Protein AF-A0A437S959-F1 (afdb_monomer)

Foldseek 3Di:
DCPPDDPVVVLLVVLLVCLLVVHDLVVNCVVSDDPCSVVSVVSSVVSVVVVVVVVVVVVVVVVVD

Secondary structure (DSSP, 8-state):
------HHHHHHHHHHHHHHTT--HHHHHHHH-GGGHHHHHHHHHHHHHHHHHHHHHHHHHHT--

Organism: NCBI:txid2487351

Solvent-accessible surface area (backbone atoms only — not comparable to full-atom values): 3907 Å² total; per-residue (Å²): 134,86,75,77,88,40,76,66,57,51,52,50,53,52,50,48,52,42,41,73,72,66,51,52,70,68,59,51,43,68,73,74,41,76,92,52,51,71,60,52,48,53,48,40,54,50,52,51,51,53,50,52,52,52,51,49,53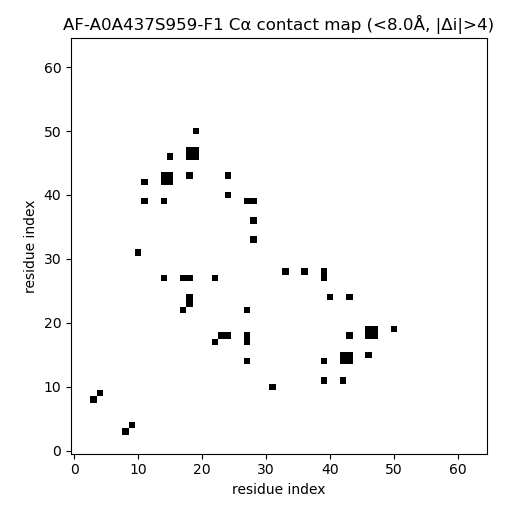,56,54,54,54,66,73,73,110

Structure (mmCIF, N/CA/C/O backbone):
data_AF-A0A437S959-F1
#
_entry.id   AF-A0A437S959-F1
#
loop_
_atom_site.group_PDB
_atom_site.id
_atom_site.type_symbol
_atom_site.label_atom_id
_atom_site.label_alt_id
_atom_site.label_comp_id
_atom_site.label_asym_id
_atom_site.label_entity_id
_atom_site.label_seq_id
_atom_site.p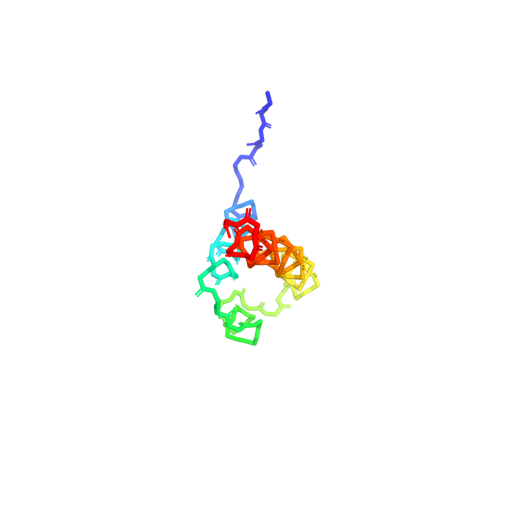dbx_PDB_ins_code
_atom_site.Cartn_x
_atom_site.Cartn_y
_atom_site.Cartn_z
_atom_site.occupancy
_atom_site.B_iso_or_equiv
_atom_site.auth_seq_id
_atom_site.auth_comp_id
_atom_site.auth_asym_id
_atom_site.auth_atom_id
_at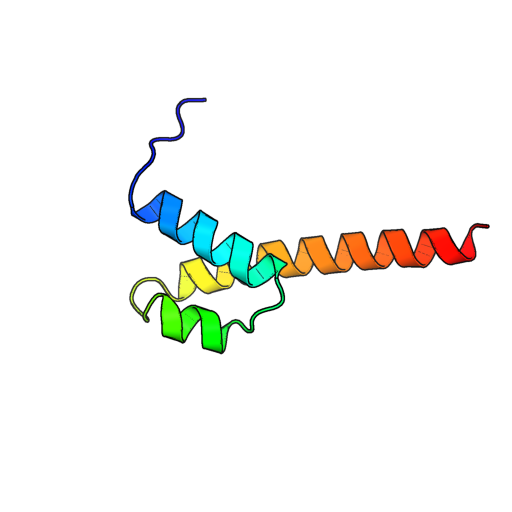om_site.pdbx_PDB_model_num
ATOM 1 N N . MET A 1 1 ? 22.045 7.663 2.593 1.00 43.69 1 MET A N 1
ATOM 2 C CA . MET A 1 1 ? 21.121 6.626 2.082 1.00 43.69 1 MET A CA 1
ATOM 3 C C . MET A 1 1 ? 2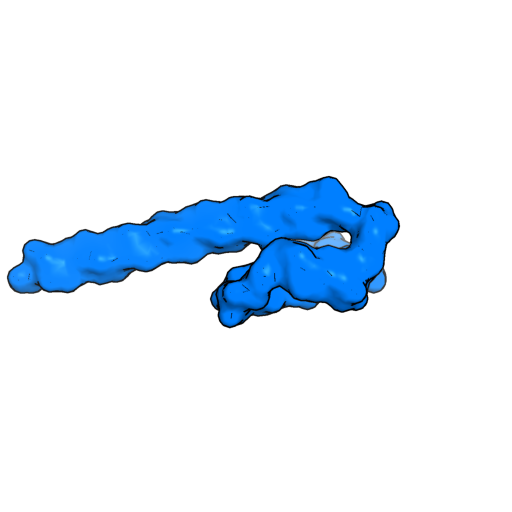0.755 7.009 0.657 1.00 43.69 1 MET A C 1
ATOM 5 O O . MET A 1 1 ? 19.715 7.611 0.432 1.00 43.69 1 MET A O 1
ATOM 9 N N . ASP A 1 2 ? 21.627 6.707 -0.302 1.00 55.03 2 ASP A N 1
ATOM 10 C CA . ASP A 1 2 ? 21.389 6.967 -1.724 1.00 55.03 2 ASP A CA 1
ATOM 11 C C . ASP A 1 2 ? 20.529 5.850 -2.311 1.00 55.03 2 ASP A C 1
ATOM 13 O O . ASP A 1 2 ? 21.017 4.905 -2.937 1.00 55.03 2 ASP A O 1
ATOM 17 N N . LYS A 1 3 ? 19.217 5.910 -2.061 1.00 67.06 3 LYS A N 1
ATOM 18 C CA . LYS A 1 3 ? 18.280 5.007 -2.728 1.00 67.06 3 LYS A CA 1
ATOM 19 C C . LYS A 1 3 ? 18.188 5.465 -4.183 1.00 67.06 3 LYS A C 1
ATOM 21 O O . LYS A 1 3 ? 17.540 6.465 -4.475 1.00 67.06 3 LYS A O 1
ATOM 26 N N . ARG A 1 4 ? 18.894 4.772 -5.086 1.00 82.38 4 ARG A N 1
ATOM 27 C CA . ARG A 1 4 ? 18.897 5.091 -6.522 1.00 82.38 4 ARG A CA 1
ATOM 28 C C . ARG A 1 4 ? 17.461 5.137 -7.036 1.00 82.38 4 ARG A C 1
ATOM 30 O O . ARG A 1 4 ? 16.781 4.111 -7.059 1.00 82.38 4 ARG A O 1
ATOM 37 N N . ILE A 1 5 ? 17.026 6.324 -7.451 1.00 87.50 5 ILE A N 1
ATOM 38 C CA . ILE A 1 5 ? 15.726 6.507 -8.085 1.00 87.50 5 ILE A CA 1
ATOM 39 C C . ILE A 1 5 ? 15.815 5.881 -9.473 1.00 87.50 5 ILE A C 1
ATOM 41 O O . ILE A 1 5 ? 16.555 6.328 -10.343 1.00 87.50 5 ILE A O 1
ATOM 45 N N . THR A 1 6 ? 15.070 4.803 -9.652 1.00 88.69 6 THR A N 1
ATOM 46 C CA . THR A 1 6 ? 14.895 4.093 -10.916 1.00 88.69 6 THR A CA 1
ATOM 47 C C . THR A 1 6 ? 13.404 3.989 -11.235 1.00 88.69 6 THR A C 1
ATOM 49 O O . THR A 1 6 ? 12.575 4.026 -10.315 1.00 88.69 6 THR A O 1
ATOM 52 N N . PRO A 1 7 ? 13.024 3.782 -12.508 1.00 87.44 7 PRO A N 1
ATOM 53 C CA . PRO A 1 7 ? 11.633 3.503 -12.868 1.00 87.44 7 PRO A CA 1
ATOM 54 C C . PRO A 1 7 ? 11.026 2.349 -12.054 1.00 87.44 7 PRO A C 1
ATOM 56 O O . PRO A 1 7 ? 9.862 2.408 -11.663 1.00 87.44 7 PRO A O 1
ATOM 59 N N . HIS A 1 8 ? 11.833 1.339 -11.710 1.00 85.12 8 HIS A N 1
ATOM 60 C CA . HIS A 1 8 ? 11.405 0.238 -10.850 1.00 85.12 8 HIS A CA 1
ATOM 61 C C . HIS A 1 8 ? 11.074 0.722 -9.429 1.00 85.12 8 HIS A C 1
ATOM 63 O O . HIS A 1 8 ? 9.989 0.445 -8.934 1.00 85.12 8 HIS A O 1
ATOM 69 N N . THR A 1 9 ? 11.924 1.533 -8.786 1.00 85.75 9 THR A N 1
ATOM 70 C CA . THR A 1 9 ? 11.600 2.085 -7.451 1.00 85.75 9 THR A CA 1
ATOM 71 C C . THR A 1 9 ? 10.360 2.984 -7.449 1.00 85.75 9 THR A C 1
ATOM 73 O O . THR A 1 9 ? 9.617 2.977 -6.472 1.00 85.75 9 THR A O 1
ATOM 76 N N . LEU A 1 10 ? 10.089 3.708 -8.543 1.00 88.75 10 LEU A N 1
ATOM 77 C CA . LEU A 1 10 ? 8.872 4.515 -8.678 1.00 88.75 10 LEU A CA 1
ATOM 78 C C . LEU A 1 10 ? 7.622 3.638 -8.821 1.00 88.75 10 LEU A C 1
ATOM 80 O O . LEU A 1 10 ? 6.602 3.939 -8.203 1.00 88.75 10 LEU A O 1
ATOM 84 N N . ARG A 1 11 ? 7.707 2.524 -9.566 1.00 86.44 11 ARG A N 1
ATOM 85 C CA . ARG A 1 11 ? 6.623 1.531 -9.656 1.00 86.44 11 ARG A CA 1
ATOM 86 C C . ARG A 1 11 ? 6.264 0.976 -8.277 1.00 86.44 11 ARG A C 1
ATOM 88 O O . ARG A 1 11 ? 5.084 0.870 -7.963 1.00 86.44 11 ARG A O 1
ATOM 95 N N . HIS A 1 12 ? 7.258 0.683 -7.436 1.00 87.38 12 HIS A N 1
ATOM 96 C CA . HIS A 1 12 ? 7.012 0.236 -6.059 1.00 87.38 12 HIS A CA 1
ATOM 97 C C . HIS A 1 12 ? 6.281 1.299 -5.243 1.00 87.38 12 HIS A C 1
ATOM 99 O O . HIS A 1 12 ? 5.279 0.987 -4.610 1.00 87.38 12 HIS A O 1
ATOM 105 N N . THR A 1 13 ? 6.734 2.555 -5.297 1.00 89.94 13 THR A N 1
ATOM 106 C CA . THR A 1 13 ? 6.058 3.669 -4.614 1.00 89.94 13 THR A CA 1
ATOM 107 C C . THR A 1 13 ? 4.610 3.820 -5.079 1.00 89.94 13 THR A C 1
ATOM 109 O O . THR A 1 13 ? 3.717 3.971 -4.251 1.00 89.94 13 THR A O 1
ATOM 112 N N . HIS A 1 14 ? 4.357 3.727 -6.386 1.00 89.75 14 HIS A N 1
ATOM 113 C CA . HIS A 1 14 ? 3.009 3.799 -6.944 1.00 89.75 14 HIS A CA 1
ATOM 114 C C . HIS A 1 14 ? 2.100 2.675 -6.420 1.00 89.75 14 HIS A C 1
ATOM 116 O O . HIS A 1 14 ? 0.998 2.949 -5.949 1.00 89.75 14 HIS A O 1
ATOM 122 N N . ILE A 1 15 ? 2.583 1.427 -6.418 1.00 89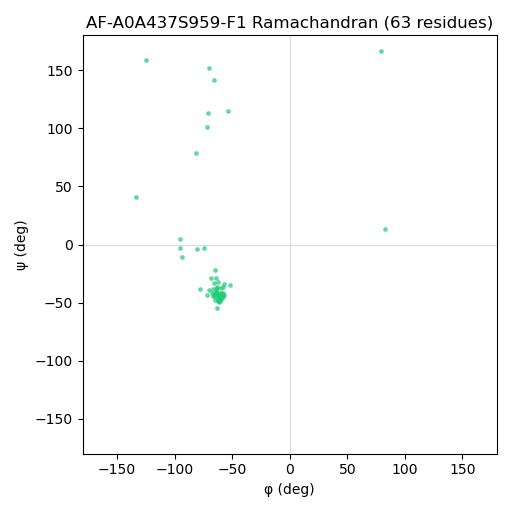.94 15 ILE A N 1
ATOM 123 C CA . ILE A 1 15 ? 1.851 0.268 -5.879 1.00 89.94 15 ILE A CA 1
ATOM 124 C C . ILE A 1 15 ? 1.562 0.444 -4.384 1.00 89.94 15 ILE A C 1
ATOM 126 O O . ILE A 1 15 ? 0.437 0.203 -3.951 1.00 89.94 15 ILE A O 1
ATOM 130 N N . SER A 1 16 ? 2.548 0.891 -3.598 1.00 89.31 16 SER A N 1
ATOM 131 C CA . SER A 1 16 ? 2.370 1.138 -2.163 1.00 89.31 16 SER A CA 1
ATOM 132 C C . SER A 1 16 ? 1.286 2.180 -1.892 1.00 89.31 16 SER A C 1
ATOM 134 O O . SER A 1 16 ? 0.467 1.977 -1.000 1.00 89.31 16 SER A O 1
ATOM 136 N N . LEU A 1 17 ? 1.242 3.265 -2.672 1.00 90.94 17 LEU A N 1
ATOM 137 C CA . LEU A 1 17 ? 0.216 4.303 -2.535 1.00 90.94 17 LEU A CA 1
ATOM 138 C C . LEU A 1 17 ? -1.183 3.778 -2.884 1.00 90.94 17 LEU A C 1
ATOM 140 O O . LEU A 1 17 ? -2.128 4.042 -2.147 1.00 90.94 17 LEU A O 1
ATOM 144 N N . LEU A 1 18 ? -1.319 2.991 -3.957 1.00 90.44 18 LEU A N 1
ATOM 145 C CA . LEU A 1 18 ? -2.600 2.369 -4.319 1.00 90.44 18 LEU A CA 1
ATOM 146 C C . LEU A 1 18 ? -3.080 1.383 -3.244 1.00 90.44 18 LEU A C 1
ATOM 148 O O . LEU A 1 18 ? -4.257 1.379 -2.889 1.00 90.44 18 LEU A O 1
ATOM 152 N N . ALA A 1 19 ? -2.166 0.590 -2.682 1.00 88.94 19 ALA A N 1
ATOM 153 C CA . ALA A 1 19 ? -2.476 -0.326 -1.590 1.00 88.94 19 ALA A CA 1
ATOM 154 C C . ALA A 1 19 ? -2.920 0.426 -0.322 1.00 88.94 19 ALA A C 1
ATOM 156 O O . ALA A 1 19 ? -3.887 0.022 0.320 1.00 88.94 19 ALA A O 1
ATOM 157 N N . GLN A 1 20 ? -2.264 1.543 0.015 1.00 85.75 20 GLN A N 1
ATOM 158 C CA . GLN A 1 20 ? -2.662 2.403 1.138 1.00 85.75 20 GLN A CA 1
ATOM 159 C C . GLN A 1 20 ? -4.023 3.073 0.914 1.00 85.75 20 GLN A C 1
ATOM 161 O O . GLN A 1 20 ? -4.773 3.261 1.867 1.00 85.75 20 GLN A O 1
ATOM 166 N N . ALA A 1 21 ? -4.359 3.396 -0.335 1.00 88.69 21 ALA A N 1
ATOM 167 C CA . ALA A 1 21 ? -5.664 3.931 -0.710 1.00 88.69 21 ALA A CA 1
ATOM 168 C C . ALA A 1 21 ? -6.786 2.870 -0.709 1.00 88.69 21 ALA A C 1
ATOM 170 O O . ALA A 1 21 ? -7.942 3.209 -0.949 1.00 88.69 21 ALA A O 1
ATOM 171 N N . GLY A 1 22 ? -6.470 1.597 -0.438 1.00 85.56 22 GLY A N 1
ATOM 172 C CA . GLY A 1 22 ? -7.448 0.510 -0.361 1.00 85.56 22 GLY A CA 1
ATOM 173 C C . GLY A 1 22 ? -7.843 -0.097 -1.711 1.00 85.56 22 GLY A C 1
ATOM 174 O O . GLY A 1 22 ? -8.809 -0.855 -1.768 1.00 85.56 22 GLY A O 1
ATOM 175 N N . VAL A 1 23 ? -7.108 0.199 -2.787 1.00 89.69 23 VAL A N 1
ATOM 176 C CA . VAL A 1 23 ? -7.347 -0.390 -4.116 1.00 89.69 23 VAL A CA 1
ATOM 177 C C . VAL A 1 23 ? -7.062 -1.893 -4.073 1.00 89.69 23 VAL A C 1
ATOM 179 O O . VAL A 1 23 ? -6.116 -2.333 -3.414 1.00 89.69 23 VAL A O 1
ATOM 182 N N . SER A 1 24 ? -7.864 -2.712 -4.759 1.00 88.44 24 SER A N 1
ATOM 183 C CA . SER A 1 24 ? -7.679 -4.164 -4.721 1.00 88.44 24 SER A CA 1
ATOM 184 C C . SER A 1 24 ? -6.412 -4.607 -5.465 1.00 88.44 24 SER A C 1
ATOM 186 O O . SER A 1 24 ? -5.983 -3.998 -6.447 1.00 88.44 24 SER A O 1
ATOM 188 N N . LEU A 1 25 ? -5.819 -5.730 -5.044 1.00 87.31 25 LEU A N 1
ATOM 189 C CA . LEU A 1 25 ? -4.634 -6.290 -5.705 1.00 87.31 25 LEU A CA 1
ATOM 190 C C . LEU A 1 25 ? -4.869 -6.583 -7.199 1.00 87.31 25 LEU A C 1
ATOM 192 O O . LEU A 1 25 ? -3.947 -6.441 -7.999 1.00 87.31 25 LEU A O 1
ATOM 196 N N . GLN A 1 26 ? -6.085 -6.987 -7.577 1.00 87.00 26 GLN A N 1
ATOM 197 C CA . GLN A 1 26 ? -6.441 -7.275 -8.971 1.00 87.00 26 GLN A CA 1
ATOM 198 C C . GLN A 1 26 ? -6.422 -6.005 -9.828 1.00 87.00 26 GLN A C 1
ATOM 200 O O . GLN A 1 26 ? -5.834 -6.003 -10.908 1.00 87.00 26 GLN A O 1
ATOM 205 N N . GLU A 1 27 ? -6.985 -4.908 -9.320 1.00 88.38 27 GLU A N 1
ATOM 206 C CA . GLU A 1 27 ? -6.958 -3.607 -9.997 1.00 88.38 27 GLU A CA 1
ATOM 207 C C . GLU A 1 27 ? -5.528 -3.073 -10.133 1.00 88.38 27 GLU A C 1
ATOM 209 O O . GLU A 1 27 ? -5.129 -2.631 -11.211 1.00 88.38 27 GLU A O 1
ATOM 214 N N . ILE A 1 28 ? -4.719 -3.197 -9.074 1.00 88.62 28 ILE A N 1
ATOM 215 C CA . ILE A 1 28 ? -3.305 -2.800 -9.100 1.00 88.62 28 ILE A CA 1
ATOM 216 C C . ILE A 1 28 ? -2.540 -3.608 -10.155 1.00 88.62 28 ILE A C 1
ATOM 218 O O . ILE A 1 28 ? -1.841 -3.016 -10.977 1.00 88.62 28 ILE A O 1
ATOM 222 N N . LYS A 1 29 ? -2.692 -4.943 -10.176 1.00 87.31 29 LYS A N 1
ATOM 223 C CA . LYS A 1 29 ? -2.059 -5.827 -11.175 1.00 87.31 29 LYS A CA 1
ATOM 224 C C . LYS A 1 29 ? -2.495 -5.469 -12.604 1.00 87.31 29 LYS A C 1
ATOM 226 O O . LYS A 1 29 ? -1.658 -5.472 -13.505 1.00 87.31 29 LYS A O 1
ATOM 231 N N . GLY A 1 30 ? -3.758 -5.083 -12.801 1.00 86.56 30 GLY A N 1
ATOM 232 C CA . GLY A 1 30 ? -4.263 -4.578 -14.081 1.00 86.56 30 GLY A CA 1
ATOM 233 C C . GLY A 1 30 ? -3.601 -3.269 -14.533 1.00 86.56 30 GLY A C 1
ATOM 234 O O . GLY A 1 30 ? -3.334 -3.102 -15.720 1.00 86.56 30 GLY A O 1
ATOM 235 N N . HIS A 1 31 ? -3.286 -2.361 -13.604 1.00 83.12 31 HIS A N 1
ATOM 236 C CA . HIS A 1 31 ? -2.626 -1.082 -13.900 1.00 83.12 31 HIS A CA 1
ATOM 237 C C . HIS A 1 31 ? -1.118 -1.193 -14.154 1.00 83.12 31 HIS A C 1
ATOM 239 O O . HIS A 1 31 ? -0.587 -0.489 -15.012 1.00 83.12 31 HIS A O 1
ATOM 245 N N . VAL A 1 32 ? -0.407 -2.051 -13.416 1.00 80.06 32 VAL A N 1
ATOM 246 C CA . VAL A 1 32 ? 1.063 -2.164 -13.528 1.00 80.06 32 VAL A CA 1
ATOM 247 C C . VAL A 1 32 ? 1.528 -3.247 -14.505 1.00 80.06 32 VAL A C 1
ATOM 249 O O . VAL A 1 32 ? 2.709 -3.278 -14.859 1.00 80.06 32 VAL A O 1
ATOM 252 N N . GLY A 1 33 ? 0.604 -4.095 -14.967 1.00 75.81 33 GLY A N 1
ATOM 253 C CA . GLY A 1 33 ? 0.867 -5.232 -15.845 1.00 75.81 33 GLY A CA 1
ATOM 254 C C . GLY A 1 33 ? 1.428 -6.455 -15.108 1.00 75.81 33 GLY A C 1
ATOM 255 O O . GLY A 1 33 ? 1.881 -6.386 -13.967 1.00 75.81 33 GLY A O 1
ATOM 256 N N . HIS A 1 34 ? 1.430 -7.610 -15.780 1.00 71.06 34 HIS A N 1
ATOM 257 C CA . HIS A 1 34 ? 1.796 -8.901 -15.175 1.00 71.06 34 HIS A CA 1
ATOM 258 C C . HIS A 1 34 ? 3.308 -9.163 -15.049 1.00 71.06 34 HIS A C 1
ATOM 260 O O . HIS A 1 34 ? 3.696 -10.182 -14.485 1.00 71.06 34 HIS A O 1
ATOM 266 N N . GLY A 1 35 ? 4.168 -8.269 -15.553 1.00 66.38 35 GLY A N 1
ATOM 267 C CA . GLY A 1 35 ? 5.622 -8.490 -15.596 1.00 66.38 35 GLY A CA 1
ATOM 268 C C . GLY A 1 35 ? 6.306 -8.573 -14.223 1.00 66.38 35 GLY A C 1
ATOM 269 O O . GLY A 1 35 ? 7.370 -9.165 -14.119 1.00 66.38 35 GLY A O 1
ATOM 270 N N . ASP A 1 36 ? 5.681 -8.022 -13.178 1.00 67.38 36 ASP A N 1
ATOM 271 C CA . ASP A 1 36 ? 6.199 -7.964 -11.800 1.00 67.38 36 ASP A CA 1
ATOM 272 C C . ASP A 1 36 ? 5.111 -8.387 -10.778 1.00 67.38 36 ASP A C 1
ATOM 274 O O . ASP A 1 36 ? 4.923 -7.770 -9.722 1.00 67.38 36 ASP A O 1
ATOM 278 N N . GLY A 1 37 ? 4.335 -9.431 -11.101 1.00 73.19 37 GLY A N 1
ATOM 279 C CA . GLY A 1 37 ? 3.208 -9.895 -10.276 1.00 73.19 37 GLY A CA 1
ATOM 280 C C . GLY A 1 37 ? 3.595 -10.250 -8.833 1.00 73.19 37 GLY A C 1
ATOM 281 O O . GLY A 1 37 ? 2.924 -9.812 -7.894 1.00 73.19 37 GLY A O 1
ATOM 282 N N . ASP A 1 38 ? 4.713 -10.959 -8.653 1.00 78.94 38 ASP A N 1
ATOM 283 C CA . ASP A 1 38 ? 5.209 -11.405 -7.341 1.00 78.94 38 ASP A CA 1
ATOM 284 C C . ASP A 1 38 ? 5.640 -10.241 -6.445 1.00 78.94 38 ASP A C 1
ATOM 286 O O . ASP A 1 38 ? 5.435 -10.251 -5.230 1.00 78.94 38 ASP A O 1
ATOM 290 N N . VAL A 1 39 ? 6.260 -9.222 -7.040 1.00 80.75 39 VAL A N 1
ATOM 291 C CA . VAL A 1 39 ? 6.730 -8.031 -6.326 1.00 80.75 39 VAL A CA 1
ATOM 292 C C . VAL A 1 39 ? 5.540 -7.176 -5.902 1.00 80.75 39 VAL A C 1
ATOM 294 O O . VAL A 1 39 ? 5.465 -6.751 -4.750 1.00 80.75 39 VAL A O 1
ATOM 297 N N . THR A 1 40 ? 4.572 -7.001 -6.802 1.00 83.19 40 THR A N 1
ATOM 298 C CA . THR A 1 40 ? 3.323 -6.275 -6.538 1.00 83.19 40 THR A CA 1
ATOM 299 C C . THR A 1 40 ? 2.554 -6.896 -5.375 1.00 83.19 40 THR A C 1
ATOM 301 O O . THR A 1 40 ? 2.113 -6.196 -4.465 1.00 83.19 40 THR A O 1
ATOM 304 N N . GLU A 1 41 ? 2.442 -8.223 -5.362 1.00 86.56 41 GLU A N 1
ATOM 305 C CA . GLU A 1 41 ? 1.762 -8.956 -4.298 1.00 86.56 41 GLU A CA 1
ATOM 306 C C . GLU A 1 41 ? 2.479 -8.841 -2.952 1.00 86.56 41 GLU A C 1
ATOM 308 O O . GLU A 1 41 ? 1.841 -8.569 -1.935 1.00 86.56 41 GLU A O 1
ATOM 313 N N . LYS A 1 42 ? 3.811 -8.963 -2.935 1.00 86.50 42 LYS A N 1
ATOM 314 C CA . LYS A 1 42 ? 4.607 -8.779 -1.712 1.00 86.50 42 LYS A CA 1
ATOM 315 C C . LYS A 1 42 ? 4.426 -7.384 -1.113 1.00 86.50 42 LYS A C 1
ATOM 317 O O . LYS A 1 42 ? 4.225 -7.276 0.097 1.00 86.50 42 LYS A O 1
ATOM 322 N N . ILE A 1 43 ? 4.462 -6.335 -1.940 1.00 84.75 43 ILE A N 1
ATOM 323 C CA . ILE A 1 43 ? 4.243 -4.948 -1.496 1.00 84.75 43 ILE A CA 1
ATOM 324 C C . ILE A 1 43 ? 2.828 -4.794 -0.934 1.00 84.75 43 ILE A C 1
ATOM 326 O O . ILE A 1 43 ? 2.655 -4.296 0.177 1.00 84.75 43 ILE A O 1
ATOM 330 N N . TYR A 1 44 ? 1.821 -5.278 -1.660 1.00 85.69 44 TYR A N 1
ATOM 331 C CA . TYR A 1 44 ? 0.425 -5.189 -1.240 1.00 85.69 44 TYR A CA 1
ATOM 332 C C . TYR A 1 44 ? 0.167 -5.882 0.103 1.00 85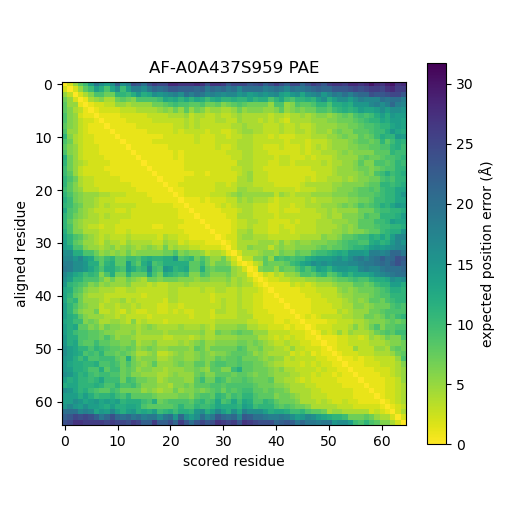.69 44 TYR A C 1
ATOM 334 O O . TYR A 1 44 ? -0.456 -5.311 1.002 1.00 85.69 44 TYR A O 1
ATOM 342 N N . LEU A 1 45 ? 0.679 -7.106 0.267 1.00 87.31 45 LEU A N 1
ATOM 343 C CA . LEU A 1 45 ? 0.555 -7.870 1.507 1.00 87.31 45 LEU A CA 1
ATOM 344 C C . LEU A 1 45 ? 1.263 -7.181 2.676 1.00 87.31 45 LEU A C 1
ATOM 346 O O . LEU A 1 45 ? 0.759 -7.233 3.797 1.00 87.31 45 LEU A O 1
ATOM 350 N N . HIS A 1 46 ? 2.413 -6.547 2.436 1.00 87.06 46 HIS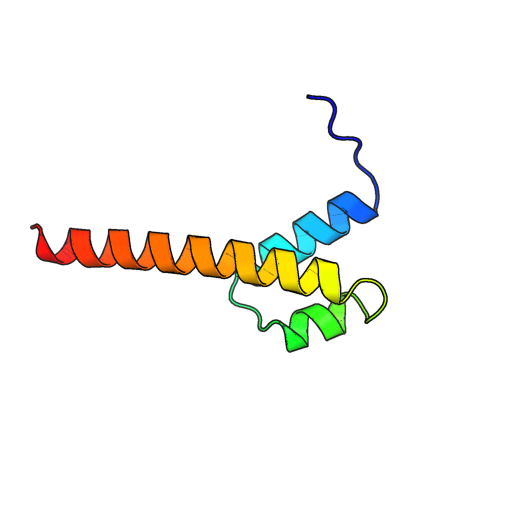 A N 1
ATOM 351 C CA . HIS A 1 46 ? 3.133 -5.793 3.460 1.00 87.06 46 HIS A CA 1
ATOM 352 C C . HIS A 1 46 ? 2.308 -4.599 3.955 1.00 87.06 46 HIS A C 1
ATOM 354 O O . HIS A 1 46 ? 1.978 -4.545 5.139 1.00 87.06 46 HIS A O 1
ATOM 360 N N . ILE A 1 47 ? 1.871 -3.733 3.038 1.00 84.62 47 ILE A N 1
ATOM 361 C CA . ILE A 1 47 ? 1.072 -2.543 3.362 1.00 84.62 47 ILE A CA 1
ATOM 362 C C . ILE A 1 47 ? -0.244 -2.926 4.048 1.00 84.62 47 ILE A C 1
ATOM 364 O O . ILE A 1 47 ? -0.633 -2.322 5.044 1.00 84.62 47 ILE A O 1
ATOM 368 N N . THR A 1 48 ? -0.913 -3.977 3.570 1.00 81.75 48 THR A N 1
ATOM 369 C CA . THR A 1 48 ? -2.173 -4.445 4.165 1.00 81.75 48 THR A CA 1
ATOM 370 C C . THR A 1 48 ? -1.979 -4.944 5.600 1.00 81.75 48 THR A C 1
ATOM 372 O O . THR A 1 48 ? -2.837 -4.720 6.454 1.00 81.75 48 THR A O 1
ATOM 375 N N . LYS A 1 49 ? -0.864 -5.628 5.900 1.00 82.25 49 LYS A N 1
ATOM 376 C CA . LYS A 1 49 ? -0.542 -6.063 7.271 1.00 82.25 49 LYS A CA 1
ATOM 377 C C . LYS A 1 49 ? -0.317 -4.868 8.193 1.00 82.25 49 LYS A C 1
ATOM 379 O O . LYS A 1 49 ? -0.861 -4.857 9.295 1.00 82.25 49 LYS A O 1
ATOM 384 N N . GLU A 1 50 ? 0.438 -3.871 7.737 1.00 80.81 50 GLU A N 1
ATOM 385 C CA . GLU A 1 50 ? 0.670 -2.636 8.493 1.00 80.81 50 GLU A CA 1
ATOM 386 C C . GLU A 1 50 ? -0.642 -1.888 8.750 1.00 80.81 50 GLU A C 1
ATOM 388 O O . GLU A 1 50 ? -0.930 -1.520 9.887 1.00 80.81 50 GLU A O 1
ATOM 393 N N . PHE A 1 51 ? -1.490 -1.763 7.727 1.00 79.75 51 PHE A N 1
ATOM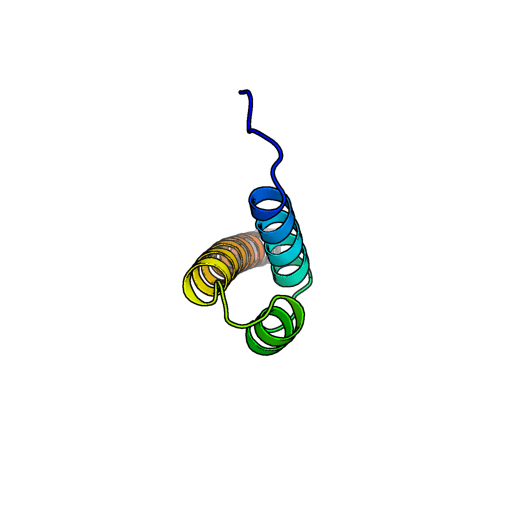 394 C CA . PHE A 1 51 ? -2.795 -1.118 7.836 1.00 79.75 51 PHE A CA 1
ATOM 395 C C . PHE A 1 51 ? -3.725 -1.829 8.828 1.00 79.75 51 PHE A C 1
ATOM 397 O O . PHE A 1 51 ? -4.375 -1.182 9.650 1.00 79.75 51 PHE A O 1
ATOM 404 N N . LYS A 1 52 ? -3.769 -3.169 8.804 1.00 80.06 52 LYS A N 1
ATOM 405 C CA . LYS A 1 52 ? -4.541 -3.961 9.778 1.00 80.06 52 LYS A CA 1
ATOM 406 C C . LYS A 1 52 ? -4.058 -3.728 11.206 1.00 80.06 52 LYS A C 1
ATOM 408 O O . LYS A 1 52 ? -4.879 -3.590 12.109 1.00 80.06 52 LYS A O 1
ATOM 413 N N . PHE A 1 53 ? -2.745 -3.674 11.408 1.00 84.38 53 PHE A N 1
ATOM 414 C CA . PHE A 1 53 ? -2.162 -3.445 12.726 1.00 84.38 53 PHE A CA 1
ATOM 415 C C . PHE A 1 53 ? -2.443 -2.029 13.245 1.00 84.38 53 PHE A C 1
ATOM 417 O O . PHE A 1 53 ? -2.804 -1.861 14.407 1.00 84.38 53 PHE A O 1
ATOM 424 N N . ASP A 1 54 ? -2.339 -1.019 12.381 1.00 84.12 54 ASP A N 1
AT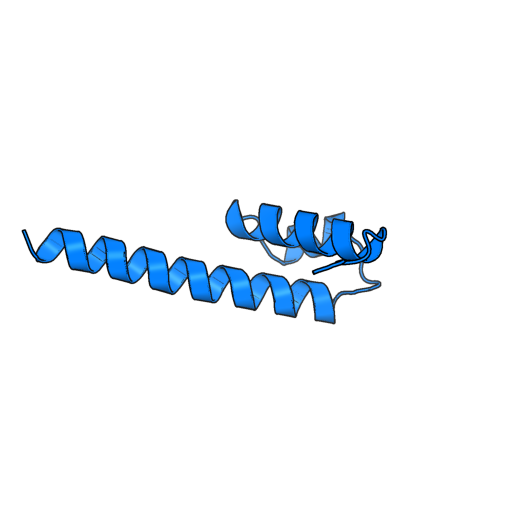OM 425 C CA . ASP A 1 54 ? -2.681 0.367 12.712 1.00 84.12 54 ASP A CA 1
ATOM 426 C C . ASP A 1 54 ? -4.175 0.528 13.037 1.00 84.12 54 ASP A C 1
ATOM 428 O O . ASP A 1 54 ? -4.539 1.152 14.035 1.00 84.12 54 ASP A O 1
ATOM 432 N N . THR A 1 55 ? -5.041 -0.122 12.254 1.00 82.38 55 THR A N 1
ATOM 433 C CA . THR A 1 55 ? -6.490 -0.147 12.496 1.00 82.38 55 THR A CA 1
ATOM 434 C C . THR A 1 55 ? -6.818 -0.790 13.841 1.00 82.38 55 THR A C 1
ATOM 436 O O . THR A 1 55 ? -7.610 -0.238 14.601 1.00 82.38 55 THR A O 1
ATOM 439 N N . LEU A 1 56 ? -6.186 -1.923 14.168 1.00 86.38 56 LEU A N 1
ATOM 440 C CA . LEU A 1 56 ? -6.384 -2.603 15.448 1.00 86.38 56 LEU A CA 1
ATOM 441 C C . LEU A 1 56 ? -5.954 -1.718 16.623 1.00 86.38 56 LEU A C 1
ATOM 443 O O . LEU A 1 56 ? -6.712 -1.566 17.572 1.00 86.38 56 LEU A O 1
ATOM 447 N N . LYS A 1 57 ? -4.789 -1.067 16.532 1.00 88.88 57 LYS A N 1
ATOM 448 C CA . LYS A 1 57 ? -4.318 -0.133 17.566 1.00 88.88 57 LYS A CA 1
ATOM 449 C C . LYS A 1 57 ? -5.276 1.033 17.787 1.00 88.88 57 LYS A C 1
ATOM 451 O O . LYS A 1 57 ? -5.560 1.389 18.928 1.00 88.88 57 LYS A O 1
ATOM 456 N N . LYS A 1 58 ? -5.768 1.638 16.701 1.00 86.75 58 LYS A N 1
ATOM 457 C CA . LYS A 1 58 ? -6.766 2.716 16.768 1.00 86.75 58 LYS A CA 1
ATOM 458 C C . LYS A 1 58 ? -8.061 2.224 17.405 1.00 86.75 58 LYS A C 1
ATOM 460 O O . LYS A 1 58 ? -8.618 2.922 18.241 1.00 86.75 58 LYS A O 1
ATOM 465 N N . TYR A 1 59 ? -8.503 1.021 17.043 1.00 88.81 59 TYR A N 1
ATOM 466 C CA . TYR A 1 59 ? -9.680 0.390 17.628 1.00 88.81 59 TYR A CA 1
ATOM 467 C C . TYR A 1 59 ? -9.501 0.151 19.132 1.00 88.81 59 TYR A C 1
ATOM 469 O O . TYR A 1 59 ? -10.336 0.592 19.908 1.00 88.81 59 TYR A O 1
ATOM 477 N N . GLU A 1 60 ? -8.391 -0.449 19.569 1.00 91.50 60 GLU A N 1
ATOM 478 C CA . GLU A 1 60 ? -8.086 -0.654 20.994 1.00 91.50 60 GLU A CA 1
ATOM 479 C C . GLU A 1 60 ? -8.042 0.661 21.786 1.00 91.50 60 GLU A C 1
ATOM 481 O O . GLU A 1 60 ? -8.497 0.706 22.929 1.00 91.50 60 GLU A O 1
ATOM 486 N N . ALA A 1 61 ? -7.537 1.744 21.186 1.00 90.19 61 ALA A N 1
ATOM 487 C CA . ALA A 1 61 ? -7.510 3.062 21.815 1.00 90.19 61 ALA A CA 1
ATOM 488 C C . ALA A 1 61 ? -8.916 3.631 22.084 1.00 90.19 61 ALA A C 1
ATOM 490 O O . ALA A 1 61 ? -9.081 4.363 23.056 1.00 90.19 61 ALA A O 1
ATOM 491 N N . LEU A 1 62 ? -9.929 3.271 21.284 1.00 87.88 62 LEU A N 1
ATOM 492 C CA . LEU A 1 62 ? -11.317 3.706 21.503 1.00 87.88 62 LEU A CA 1
ATOM 493 C C . LEU A 1 62 ? -11.942 3.090 22.764 1.00 87.88 62 LEU A C 1
ATOM 495 O O . LEU A 1 62 ? -12.802 3.717 23.370 1.00 87.88 62 LEU A O 1
ATOM 499 N N . PHE A 1 63 ? -11.512 1.890 23.171 1.00 87.50 63 PHE A N 1
ATOM 500 C CA . PHE A 1 63 ? -12.035 1.193 24.361 1.00 87.50 63 PHE A CA 1
ATOM 501 C C . PHE A 1 63 ? -11.197 1.420 25.622 1.00 87.50 63 PHE A C 1
ATOM 503 O O . PHE A 1 63 ? -11.536 0.905 26.684 1.00 87.50 63 PHE A O 1
ATOM 510 N N . LYS A 1 64 ? -10.083 2.153 25.509 1.00 74.56 64 LYS A N 1
ATOM 511 C CA . LYS A 1 64 ? -9.204 2.509 26.633 1.00 74.56 64 LYS A CA 1
ATOM 512 C C . LYS A 1 64 ? -9.501 3.894 27.227 1.00 74.56 64 LYS A C 1
ATOM 514 O O . LYS A 1 64 ? -8.738 4.330 28.089 1.00 74.56 64 LYS A O 1
ATOM 519 N N . ALA A 1 65 ? -10.552 4.562 26.745 1.00 55.12 65 ALA A N 1
ATOM 520 C CA . ALA A 1 65 ? -11.048 5.849 27.232 1.00 55.12 65 ALA A CA 1
ATOM 521 C C . ALA A 1 65 ? -12.140 5.667 28.293 1.00 55.12 65 ALA A C 1
ATOM 523 O O . ALA A 1 65 ? -12.987 4.763 28.111 1.00 55.12 65 ALA A O 1
#

InterPro domains:
  IPR002104 Integrase, catalytic domain [PF00589] (3-49)
  IPR002104 Integrase, catalytic domain [PS51898] (1-57)
  IPR011010 DNA breaking-rejoining enzyme, catalytic core [SSF56349] (3-58)
  IPR013762 Integrase-like, catalytic domain superfamily [G3DSA:1.10.443.10] (1-62)

Radius of gyration: 14.69 Å; Cα contacts (8 Å, |Δi|>4): 30; chains: 1; bounding box: 33×18×43 Å

Mean predicted aligned error: 6.65 Å

pLDDT: mean 82.97, std 9.09, range [43.69, 91.5]

Sequence (65 aa):
MDKRITPHTLRHTHISLLAQAGVSLQEIKGHVGHGDGDVTEKIYLHITKEFKFDTLKKYEALFKA

Nearest PDB structures (foldseek):
  3nkh-assembly1_B  TM=8.869E-01  e=1.795E-02  Staphylococcus aureus subsp. aureus USA300_TCH1516
  4c18-assembly1_B  TM=5.079E-01  e=8.058E+00  Pseudomonas aeruginosa